Protein AF-A0A2D4FKT6-F1 (afdb_monomer_lite)

Structure (mmCIF, N/CA/C/O backbone):
data_AF-A0A2D4FKT6-F1
#
_entry.id   AF-A0A2D4FKT6-F1
#
loop_
_atom_site.group_PDB
_atom_site.id
_atom_site.type_symbol
_atom_site.label_atom_id
_atom_site.label_alt_id
_atom_site.label_comp_id
_atom_site.label_asym_id
_atom_site.label_entity_id
_atom_site.label_seq_id
_atom_site.pdbx_PDB_ins_code
_atom_site.Cartn_x
_atom_site.Cartn_y
_atom_site.Cartn_z
_atom_site.occupancy
_atom_site.B_iso_or_equiv
_atom_site.auth_seq_id
_atom_site.auth_comp_id
_atom_site.auth_asym_id
_atom_site.auth_atom_id
_atom_site.pdbx_PDB_model_num
ATOM 1 N N . MET A 1 1 ? 11.823 -15.965 1.198 1.00 44.19 1 MET A N 1
ATOM 2 C CA . MET A 1 1 ? 11.737 -15.752 -0.264 1.00 44.19 1 MET A CA 1
ATOM 3 C C . MET A 1 1 ? 10.548 -14.833 -0.494 1.00 44.19 1 MET A C 1
ATOM 5 O O . MET A 1 1 ? 9.414 -15.289 -0.436 1.00 44.19 1 MET A O 1
ATOM 9 N N . ASP A 1 2 ? 10.785 -13.532 -0.643 1.00 64.38 2 ASP A N 1
ATOM 10 C CA . ASP A 1 2 ? 9.710 -12.533 -0.645 1.00 64.38 2 ASP A CA 1
ATOM 11 C C . ASP A 1 2 ? 9.209 -12.265 -2.068 1.00 64.38 2 ASP A C 1
ATOM 13 O O . ASP A 1 2 ? 9.729 -11.418 -2.792 1.00 64.38 2 ASP A O 1
ATOM 17 N N . CYS A 1 3 ? 8.180 -13.001 -2.495 1.00 89.31 3 CYS A N 1
ATOM 18 C CA . CYS A 1 3 ? 7.523 -12.745 -3.776 1.00 89.31 3 CYS A CA 1
ATOM 19 C C . CYS A 1 3 ? 6.564 -11.548 -3.648 1.00 89.31 3 CYS A C 1
ATOM 21 O O . CYS A 1 3 ? 5.387 -11.706 -3.322 1.00 89.31 3 CYS A O 1
ATOM 23 N N . HIS A 1 4 ? 7.065 -10.333 -3.899 1.00 91.19 4 HIS A N 1
ATOM 24 C CA . HIS A 1 4 ? 6.273 -9.098 -3.803 1.00 91.19 4 HIS A CA 1
ATOM 25 C C . HIS A 1 4 ? 5.044 -9.088 -4.721 1.00 91.19 4 HIS A C 1
ATOM 27 O O . HIS A 1 4 ? 3.996 -8.597 -4.310 1.00 91.19 4 HIS A O 1
ATOM 33 N N . LEU A 1 5 ? 5.142 -9.674 -5.922 1.00 91.38 5 LEU A N 1
ATOM 34 C CA . LEU A 1 5 ? 4.003 -9.833 -6.835 1.00 91.38 5 LEU A CA 1
ATOM 35 C C . LEU A 1 5 ? 2.888 -10.665 -6.199 1.00 91.38 5 LEU A C 1
ATOM 37 O O . LEU A 1 5 ? 1.737 -10.229 -6.161 1.00 91.38 5 LEU A O 1
ATOM 41 N N . LEU A 1 6 ? 3.238 -11.829 -5.644 1.00 93.44 6 LEU A N 1
ATOM 42 C CA . LEU A 1 6 ? 2.284 -12.694 -4.957 1.00 93.44 6 LEU A CA 1
ATOM 43 C C . LEU A 1 6 ? 1.693 -11.992 -3.732 1.00 93.44 6 LEU A C 1
ATOM 45 O O . LEU A 1 6 ? 0.477 -12.007 -3.558 1.00 93.44 6 LEU A O 1
ATOM 49 N N . ARG A 1 7 ? 2.526 -11.322 -2.924 1.00 94.81 7 ARG A N 1
ATOM 50 C CA . ARG A 1 7 ? 2.059 -10.566 -1.754 1.00 94.81 7 ARG A CA 1
ATOM 51 C C . ARG A 1 7 ? 1.062 -9.482 -2.157 1.00 94.81 7 ARG A C 1
ATOM 53 O O . ARG A 1 7 ? -0.025 -9.432 -1.592 1.00 94.81 7 ARG A O 1
ATOM 60 N N . CYS A 1 8 ? 1.380 -8.661 -3.159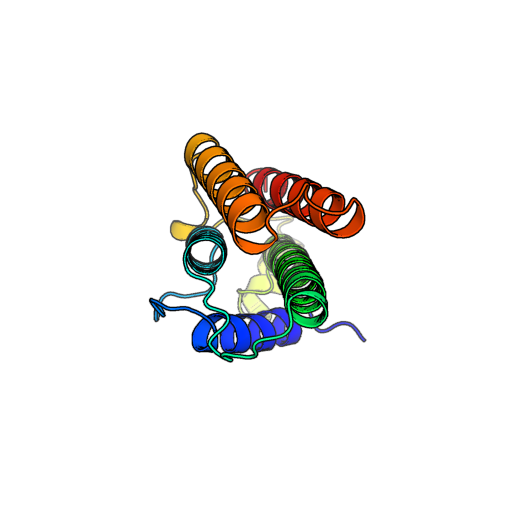 1.00 94.94 8 CYS A N 1
ATOM 61 C CA . CYS A 1 8 ? 0.443 -7.667 -3.680 1.00 94.94 8 CYS A CA 1
ATOM 62 C C . CYS A 1 8 ? -0.853 -8.310 -4.163 1.00 94.94 8 CYS A C 1
ATOM 64 O O . CYS A 1 8 ? -1.920 -7.782 -3.867 1.00 94.94 8 CYS A O 1
ATOM 66 N N . LYS A 1 9 ? -0.779 -9.450 -4.860 1.00 94.31 9 LYS A N 1
ATOM 67 C CA . LYS A 1 9 ? -1.976 -10.101 -5.390 1.00 94.31 9 LYS A CA 1
ATOM 68 C C . LYS A 1 9 ? -2.884 -10.649 -4.293 1.00 94.31 9 LYS A C 1
ATOM 70 O O . LYS A 1 9 ? -4.093 -10.444 -4.344 1.00 94.31 9 LYS A O 1
ATOM 75 N N . VAL A 1 10 ? -2.303 -11.306 -3.294 1.00 95.38 10 VAL A N 1
ATOM 76 C CA . VAL A 1 10 ? -3.038 -11.841 -2.142 1.00 95.38 10 VAL A CA 1
ATOM 77 C C . VAL A 1 10 ? -3.661 -10.707 -1.330 1.00 95.38 10 VAL A C 1
ATOM 79 O O . VAL A 1 10 ? -4.855 -10.745 -1.044 1.00 95.38 10 VAL A O 1
ATOM 82 N N . LEU A 1 11 ? -2.892 -9.664 -1.012 1.00 95.81 11 LEU A N 1
ATOM 83 C CA . LEU A 1 11 ? -3.400 -8.524 -0.249 1.00 95.81 11 LEU A CA 1
ATOM 84 C C . LEU A 1 11 ? -4.473 -7.749 -1.015 1.00 95.81 11 LEU A C 1
ATOM 86 O O . LEU A 1 11 ? -5.485 -7.384 -0.425 1.00 95.81 11 LEU A O 1
ATOM 90 N N . GLU A 1 12 ? -4.312 -7.555 -2.327 1.00 95.56 12 GLU A N 1
ATOM 91 C CA . GLU A 1 12 ? -5.353 -6.970 -3.178 1.00 95.56 12 GLU A CA 1
ATOM 92 C C . GLU A 1 12 ? -6.668 -7.754 -3.065 1.00 95.56 12 GLU A C 1
ATOM 94 O O . GLU A 1 12 ? -7.720 -7.146 -2.884 1.00 95.56 12 GLU A O 1
ATOM 99 N N . LEU A 1 13 ? -6.623 -9.090 -3.128 1.00 93.94 13 LEU A N 1
ATOM 100 C CA . LEU A 1 13 ? -7.811 -9.941 -3.002 1.00 93.94 13 LEU A CA 1
ATOM 101 C C . LEU A 1 13 ? -8.456 -9.856 -1.613 1.00 93.94 13 LEU A C 1
ATOM 103 O O . LEU A 1 13 ? -9.686 -9.813 -1.513 1.00 93.94 13 LEU A O 1
ATOM 107 N N . ILE A 1 14 ? -7.644 -9.807 -0.554 1.00 92.38 14 ILE A N 1
ATOM 108 C CA . ILE A 1 14 ? -8.122 -9.643 0.825 1.00 92.38 14 ILE A CA 1
ATOM 109 C C . ILE A 1 14 ? -8.824 -8.292 0.979 1.00 92.38 14 ILE A C 1
ATOM 111 O O . ILE A 1 14 ? -9.955 -8.239 1.465 1.00 92.38 14 ILE A O 1
ATOM 115 N N . PHE A 1 15 ? -8.200 -7.198 0.538 1.00 93.62 15 PHE A N 1
ATOM 116 C CA . PHE A 1 15 ? -8.807 -5.871 0.634 1.00 93.62 15 PHE A CA 1
ATOM 117 C C . PHE A 1 15 ? -10.036 -5.724 -0.253 1.00 93.62 15 PHE A C 1
ATOM 119 O O . PHE A 1 15 ? -10.989 -5.073 0.158 1.00 93.62 15 PHE A O 1
ATOM 126 N N . GLN A 1 16 ? -10.066 -6.382 -1.411 1.00 93.25 16 GLN A N 1
ATOM 127 C CA . GLN A 1 16 ? -11.249 -6.430 -2.264 1.00 93.25 16 GLN A CA 1
ATOM 128 C C . GLN A 1 16 ? -12.461 -7.018 -1.524 1.00 93.25 16 GLN A C 1
ATOM 130 O O . GLN A 1 16 ? -13.545 -6.446 -1.607 1.00 93.25 16 GLN A O 1
ATOM 135 N N . HIS A 1 17 ? -12.282 -8.120 -0.787 1.00 89.31 17 HIS A N 1
ATOM 136 C CA . HIS A 1 17 ? -13.359 -8.752 -0.011 1.00 89.31 17 HIS A CA 1
ATOM 137 C C . HIS A 1 17 ? -13.759 -7.944 1.224 1.00 89.31 17 HIS A C 1
ATOM 139 O O . HIS A 1 17 ? -14.928 -7.917 1.590 1.00 89.31 17 HIS A O 1
ATOM 145 N N . ASN A 1 18 ? -12.805 -7.257 1.852 1.00 87.19 18 ASN A N 1
ATOM 146 C CA . ASN A 1 18 ? -13.060 -6.414 3.021 1.00 87.19 18 ASN A CA 1
ATOM 147 C C . ASN A 1 18 ? -13.441 -4.971 2.642 1.00 87.19 18 ASN A C 1
ATOM 149 O O . ASN A 1 18 ? -13.446 -4.094 3.500 1.00 87.19 18 ASN A O 1
ATOM 153 N N . CYS A 1 19 ? -13.732 -4.678 1.373 1.00 89.75 19 CYS A N 1
ATOM 154 C CA . CYS A 1 19 ? -14.115 -3.343 0.924 1.00 89.75 19 CYS A CA 1
ATOM 155 C C . CYS A 1 19 ? -15.636 -3.248 0.782 1.00 89.75 19 CYS A C 1
ATOM 157 O O . CYS A 1 19 ? -16.253 -4.035 0.071 1.00 89.75 19 CYS A O 1
ATOM 159 N N . SER A 1 20 ? -16.244 -2.227 1.388 1.00 89.62 20 SER A N 1
ATOM 160 C CA . SER A 1 20 ? -17.680 -1.937 1.222 1.00 89.62 20 SER A CA 1
ATOM 161 C C . SER A 1 20 ? -18.070 -1.564 -0.215 1.00 89.62 20 SER A C 1
ATOM 163 O O . SER A 1 20 ? -19.233 -1.685 -0.591 1.00 89.62 20 SER A O 1
ATOM 165 N N . LYS A 1 21 ? -17.109 -1.096 -1.019 1.00 91.69 21 LYS A N 1
ATOM 166 C CA . LYS A 1 21 ? -17.290 -0.707 -2.424 1.00 91.69 21 LYS A CA 1
ATOM 167 C C . LYS A 1 21 ? -16.167 -1.313 -3.275 1.00 91.69 21 LYS A C 1
ATOM 169 O O . LYS A 1 21 ? -15.228 -0.599 -3.618 1.00 91.69 21 LYS A O 1
ATOM 174 N N . PRO A 1 22 ? -16.184 -2.619 -3.577 1.00 89.31 22 PRO A N 1
ATOM 175 C CA . PRO A 1 22 ? -15.106 -3.258 -4.330 1.00 89.31 22 PRO A CA 1
ATOM 176 C C . PRO A 1 22 ? -14.978 -2.672 -5.746 1.00 89.31 22 PRO A C 1
ATOM 178 O O . PRO A 1 22 ? -15.972 -2.299 -6.365 1.00 89.31 22 PRO A O 1
ATOM 181 N N . THR A 1 23 ? -13.753 -2.613 -6.278 1.00 91.56 23 THR A N 1
ATOM 182 C CA . THR A 1 23 ? -13.473 -2.109 -7.637 1.00 91.56 23 THR A CA 1
ATOM 183 C C . THR A 1 23 ? -12.706 -3.136 -8.463 1.00 91.56 23 THR A C 1
ATOM 185 O O . THR A 1 23 ? -11.807 -3.810 -7.959 1.00 91.56 23 THR A O 1
ATOM 188 N N . LYS A 1 24 ? -13.056 -3.283 -9.744 1.00 90.19 24 LYS A N 1
ATOM 189 C CA . LYS A 1 24 ? -12.382 -4.208 -10.672 1.00 90.19 24 LYS A CA 1
ATOM 190 C C . LYS A 1 24 ? -11.129 -3.607 -11.319 1.00 90.19 24 LYS A C 1
ATOM 192 O O . LYS A 1 24 ? -10.471 -4.295 -12.091 1.00 90.19 24 LYS A O 1
ATOM 197 N N . GLU A 1 25 ? -10.796 -2.353 -11.014 1.00 91.44 25 GLU A N 1
ATOM 198 C CA . GLU A 1 25 ? -9.608 -1.692 -11.563 1.00 91.44 25 GLU A CA 1
ATOM 199 C C . GLU A 1 25 ? -8.313 -2.435 -11.200 1.00 91.44 25 GLU A C 1
ATOM 201 O O . GLU A 1 25 ? -8.253 -3.070 -10.144 1.00 91.44 25 GLU A O 1
ATOM 206 N N . PRO A 1 26 ? -7.257 -2.355 -12.024 1.00 92.00 26 PRO A N 1
ATOM 207 C CA . PRO A 1 26 ? -5.942 -2.873 -11.661 1.00 92.00 26 PRO A CA 1
ATOM 208 C C . PRO A 1 26 ? -5.387 -2.220 -10.388 1.00 92.00 26 PRO A C 1
ATOM 210 O O . PRO A 1 26 ? -5.701 -1.068 -10.064 1.00 92.00 26 PRO A O 1
ATOM 213 N N . LEU A 1 27 ? -4.523 -2.946 -9.671 1.00 94.62 27 LEU A N 1
ATOM 214 C CA . LEU A 1 27 ? -3.834 -2.413 -8.499 1.00 94.62 27 LEU A CA 1
ATOM 215 C C . LEU A 1 27 ? -3.050 -1.146 -8.867 1.00 94.62 27 LEU A C 1
ATOM 217 O O . LEU A 1 27 ? -2.187 -1.163 -9.743 1.00 94.62 27 LEU A O 1
ATOM 221 N N . SER A 1 28 ? -3.367 -0.058 -8.174 1.00 95.44 28 SER A N 1
ATOM 222 C CA . SER A 1 28 ? -2.817 1.288 -8.346 1.00 95.44 28 SER A CA 1
ATOM 223 C C . SER A 1 28 ? -2.813 2.017 -7.009 1.00 95.44 28 SER A C 1
ATOM 225 O O . SER A 1 28 ? -3.514 1.593 -6.084 1.00 95.44 28 SER A O 1
ATOM 227 N N . LEU A 1 29 ? -2.098 3.139 -6.893 1.00 95.81 29 LEU A N 1
ATOM 228 C CA . LEU A 1 29 ? -2.202 3.975 -5.696 1.00 95.81 29 LEU A CA 1
ATOM 229 C C . LEU A 1 29 ? -3.647 4.445 -5.489 1.00 95.81 29 LEU A C 1
ATOM 231 O O . LEU A 1 29 ? -4.116 4.469 -4.351 1.00 95.81 29 LEU A O 1
ATOM 235 N N . THR A 1 30 ? -4.379 4.785 -6.561 1.00 96.12 30 THR A N 1
ATOM 236 C CA . THR A 1 30 ? -5.783 5.212 -6.438 1.00 96.12 30 THR A CA 1
ATOM 237 C C . THR A 1 30 ? -6.635 4.099 -5.845 1.00 96.12 30 THR A C 1
ATOM 239 O O . THR A 1 30 ? -7.410 4.353 -4.922 1.00 96.12 30 THR A O 1
ATOM 242 N N . LYS A 1 31 ? -6.442 2.855 -6.299 1.00 96.06 31 LYS A N 1
ATOM 243 C CA . LYS A 1 31 ? -7.144 1.688 -5.756 1.00 96.06 31 LYS A CA 1
ATOM 244 C C . LYS A 1 31 ? -6.750 1.381 -4.309 1.00 96.06 31 LYS A C 1
ATOM 246 O O . LYS A 1 31 ? -7.616 1.060 -3.501 1.00 96.06 31 LYS A O 1
ATOM 251 N N . ILE A 1 32 ? -5.474 1.522 -3.951 1.00 95.75 32 ILE A N 1
ATOM 252 C CA . ILE A 1 32 ? -5.009 1.351 -2.566 1.00 95.75 32 ILE A CA 1
ATOM 253 C C . ILE A 1 32 ? -5.662 2.396 -1.652 1.00 95.75 32 ILE A C 1
ATOM 255 O O . ILE A 1 32 ? -6.195 2.055 -0.597 1.00 95.75 32 ILE A O 1
ATOM 259 N N . LEU A 1 33 ? -5.694 3.662 -2.077 1.00 95.56 33 LEU A N 1
ATOM 260 C CA . LEU A 1 33 ? -6.361 4.732 -1.338 1.00 95.56 33 LEU A CA 1
ATOM 261 C C . LEU A 1 33 ? -7.878 4.499 -1.242 1.00 95.56 33 LEU A C 1
ATOM 263 O O . LEU A 1 33 ? -8.498 4.807 -0.226 1.00 95.56 33 LEU A O 1
ATOM 267 N N . HIS A 1 34 ? -8.480 3.930 -2.287 1.00 95.25 34 HIS A N 1
ATOM 268 C CA . HIS A 1 34 ? -9.883 3.524 -2.294 1.00 95.25 34 HIS A CA 1
ATOM 269 C C . HIS A 1 34 ? -10.168 2.436 -1.255 1.00 95.25 34 HIS A C 1
ATOM 271 O O . HIS A 1 34 ? -11.088 2.598 -0.456 1.00 95.25 34 HIS A O 1
ATOM 277 N N . PHE A 1 35 ? -9.354 1.376 -1.193 1.00 94.62 35 PHE A N 1
ATOM 278 C CA . PHE A 1 35 ? -9.461 0.361 -0.140 1.00 94.62 35 PHE A CA 1
ATOM 279 C C . PHE A 1 35 ? -9.345 0.971 1.246 1.00 94.62 35 PHE A C 1
ATOM 281 O O . PHE A 1 35 ? -10.165 0.687 2.111 1.00 94.62 35 PHE A O 1
ATOM 288 N N . LEU A 1 36 ? -8.374 1.858 1.431 1.00 92.62 36 LEU A N 1
ATOM 289 C CA . LEU A 1 36 ? -8.155 2.545 2.689 1.00 92.62 36 LEU A CA 1
ATOM 290 C C . LEU A 1 36 ? -9.407 3.333 3.145 1.00 92.62 36 LEU A C 1
ATOM 292 O O . LEU A 1 36 ? -9.801 3.244 4.305 1.00 92.62 36 LEU A O 1
ATOM 296 N N . ASN A 1 37 ? -10.093 4.024 2.230 1.00 92.81 37 ASN A N 1
ATOM 297 C CA . ASN A 1 37 ? -11.308 4.795 2.534 1.00 92.81 37 ASN A CA 1
ATOM 298 C C . ASN A 1 37 ? -12.575 3.946 2.732 1.00 92.81 37 ASN A C 1
ATOM 300 O O . ASN A 1 37 ? -13.545 4.420 3.324 1.00 92.81 37 ASN A O 1
ATOM 304 N N . HIS A 1 38 ? -12.602 2.729 2.192 1.00 91.81 38 HIS A N 1
ATOM 305 C CA . HIS A 1 38 ? -13.808 1.900 2.124 1.00 91.81 38 HIS A CA 1
ATOM 306 C C . HIS A 1 38 ? -13.676 0.557 2.835 1.00 91.81 38 HIS A C 1
ATOM 308 O O . HIS A 1 38 ? -14.584 -0.277 2.723 1.00 91.81 38 HIS A O 1
ATOM 314 N N . VAL A 1 39 ? -12.588 0.356 3.581 1.00 88.50 39 VAL A N 1
ATOM 315 C CA . VAL A 1 39 ? -12.376 -0.850 4.370 1.00 88.50 39 VAL A CA 1
ATOM 316 C C . VAL A 1 39 ? -13.509 -1.004 5.383 1.00 88.50 39 VAL A C 1
ATOM 318 O O . VAL A 1 39 ? -13.855 -0.092 6.136 1.00 88.50 39 VAL A O 1
ATOM 321 N N . SER A 1 40 ? -14.135 -2.168 5.345 1.00 81.00 40 SER A N 1
ATOM 322 C CA . SER A 1 40 ? -15.262 -2.550 6.170 1.00 81.00 40 SER A CA 1
ATOM 323 C C . SER A 1 40 ? -14.886 -3.809 6.925 1.00 81.00 40 SER A C 1
ATOM 325 O O . SER A 1 40 ? -14.610 -4.860 6.349 1.00 81.00 40 SER A O 1
ATOM 327 N N . LEU A 1 41 ? -14.881 -3.697 8.246 1.00 72.06 41 LEU A N 1
ATOM 328 C CA . LEU A 1 41 ? -14.726 -4.828 9.144 1.00 72.06 41 LEU A CA 1
ATOM 329 C C . LEU A 1 41 ? -16.063 -5.564 9.231 1.00 72.06 41 LEU A C 1
ATOM 331 O O . LEU A 1 41 ? -16.797 -5.405 10.198 1.00 72.06 41 LEU A O 1
ATOM 335 N N . GLN A 1 42 ? -16.394 -6.352 8.206 1.00 59.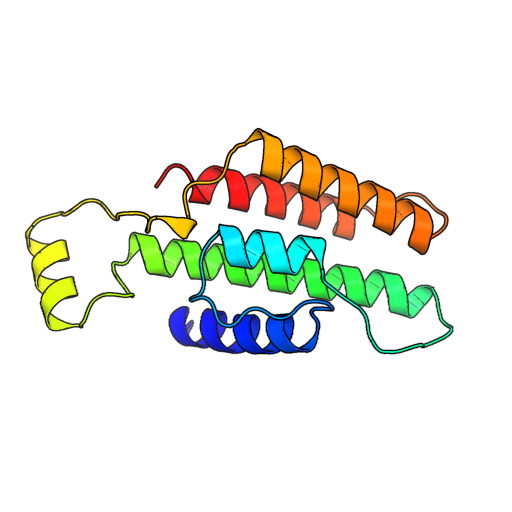56 42 GLN A N 1
ATOM 336 C CA . GLN A 1 42 ? -17.692 -7.032 8.081 1.00 59.56 42 GLN A CA 1
ATOM 337 C C . GLN A 1 42 ? -17.990 -8.093 9.162 1.00 59.56 42 GLN A C 1
ATOM 339 O O . GLN A 1 42 ? -19.059 -8.689 9.118 1.00 59.56 42 GLN A O 1
ATOM 344 N N . LEU A 1 43 ? -17.118 -8.326 10.156 1.00 48.84 43 LEU A N 1
ATOM 345 C CA . LEU A 1 43 ? -17.500 -9.176 11.292 1.00 48.84 43 LEU A CA 1
ATOM 346 C C . LEU A 1 43 ? -17.954 -8.296 12.450 1.00 48.84 43 LEU A C 1
ATOM 348 O O . LEU A 1 43 ? -17.145 -7.717 13.174 1.00 48.84 43 LEU A O 1
ATOM 352 N N . THR A 1 44 ? -19.270 -8.235 12.603 1.00 44.56 44 THR A N 1
ATOM 353 C CA . THR A 1 44 ? -19.978 -7.872 13.825 1.00 44.56 44 THR A CA 1
ATOM 354 C C . THR A 1 44 ? -19.506 -8.770 14.968 1.00 44.56 44 THR A C 1
ATOM 356 O O . THR A 1 44 ? -20.013 -9.869 15.157 1.00 44.56 44 THR A O 1
ATOM 359 N N . TYR A 1 45 ? -18.529 -8.309 15.745 1.00 51.34 45 TYR A N 1
ATOM 360 C CA . TYR A 1 45 ? -18.232 -8.867 17.062 1.00 51.34 45 TYR A CA 1
ATOM 361 C C . TYR A 1 45 ? -18.222 -7.737 18.084 1.00 51.34 45 TYR A C 1
ATOM 363 O O . TYR A 1 45 ? -17.601 -6.697 17.880 1.00 51.34 45 TYR A O 1
ATOM 371 N N . GLN A 1 46 ? -18.954 -7.950 19.174 1.00 52.38 46 GLN A N 1
ATOM 372 C CA . GLN A 1 46 ? -19.282 -6.966 20.211 1.00 52.38 46 GLN A CA 1
ATOM 373 C C . GLN A 1 46 ? -18.102 -6.610 21.138 1.00 52.38 46 GLN A C 1
ATOM 375 O O . GLN A 1 46 ? -18.301 -5.956 22.158 1.00 52.38 46 GLN A O 1
ATOM 380 N N . ASP A 1 47 ? -16.877 -7.008 20.790 1.00 63.81 47 ASP A N 1
ATOM 381 C CA . ASP A 1 47 ? -15.706 -6.886 21.653 1.00 63.81 47 ASP A CA 1
ATOM 382 C C . ASP A 1 47 ? -14.741 -5.805 21.139 1.00 63.81 47 ASP A C 1
ATOM 384 O O . ASP A 1 47 ? -14.094 -5.954 20.096 1.00 63.81 47 ASP A O 1
ATOM 388 N N . ARG A 1 48 ? -14.662 -4.682 21.865 1.00 62.47 48 ARG A N 1
ATOM 389 C CA . ARG A 1 48 ? -13.811 -3.537 21.492 1.00 62.47 48 ARG A CA 1
ATOM 390 C C . ARG A 1 48 ? -12.325 -3.882 21.538 1.00 62.47 48 ARG A C 1
ATOM 392 O O . ARG A 1 48 ? -11.554 -3.298 20.777 1.00 62.47 48 ARG A O 1
ATOM 399 N N . GLU A 1 49 ? -11.927 -4.827 22.389 1.00 64.44 49 GLU A N 1
ATOM 400 C CA . GLU A 1 49 ? -10.529 -5.237 22.523 1.00 64.44 49 GLU A CA 1
ATOM 401 C C . GLU A 1 49 ? -10.041 -5.958 21.257 1.00 64.44 49 GLU A C 1
ATOM 403 O O . GLU A 1 49 ? -8.937 -5.721 20.775 1.00 64.44 49 GLU A O 1
ATOM 408 N N . LYS A 1 50 ? -10.920 -6.726 20.608 1.00 73.62 50 LYS A N 1
ATOM 409 C CA . LYS A 1 50 ? -10.629 -7.360 19.312 1.00 73.62 50 LYS A CA 1
ATOM 410 C C . LYS A 1 50 ? -10.667 -6.371 18.148 1.00 73.62 50 LYS A C 1
ATOM 412 O O . LYS A 1 50 ? -10.026 -6.583 17.118 1.00 73.62 50 LYS A O 1
ATOM 417 N N . LEU A 1 51 ? -11.414 -5.275 18.288 1.00 79.00 51 LEU A N 1
ATOM 418 C CA . LEU A 1 51 ? -11.609 -4.307 17.211 1.00 79.00 51 LEU A CA 1
ATOM 419 C C . LEU A 1 51 ? -10.348 -3.488 16.914 1.00 79.00 51 LEU A C 1
ATOM 421 O O . LEU A 1 51 ? -10.021 -3.289 15.743 1.00 79.00 51 LEU A O 1
ATOM 425 N N . TRP A 1 52 ? -9.628 -3.028 17.943 1.00 80.50 52 TRP A N 1
ATOM 426 C CA . TRP A 1 52 ? -8.385 -2.276 17.732 1.00 80.50 52 TRP A CA 1
ATOM 427 C C . TRP A 1 52 ? -7.286 -3.161 17.139 1.00 80.50 52 TRP A C 1
ATOM 429 O O . TRP A 1 52 ? -6.613 -2.728 16.208 1.00 80.50 52 TRP A O 1
ATOM 439 N N . GLN A 1 53 ? -7.159 -4.409 17.606 1.00 84.00 53 GLN A N 1
ATOM 440 C CA . GLN A 1 53 ? -6.191 -5.381 17.082 1.00 84.00 53 GLN A CA 1
ATOM 441 C C . GLN A 1 53 ? -6.428 -5.643 15.597 1.00 84.00 53 GLN A C 1
ATOM 443 O O . GLN A 1 53 ? -5.502 -5.667 14.794 1.00 84.00 53 GLN A O 1
ATOM 448 N N . ARG A 1 54 ? -7.692 -5.740 15.187 1.00 85.38 54 ARG A N 1
ATOM 449 C CA . ARG A 1 54 ? -8.011 -5.954 13.779 1.00 85.38 54 ARG A CA 1
ATOM 450 C C . ARG A 1 54 ? -7.688 -4.751 12.895 1.00 85.38 54 ARG A C 1
ATOM 452 O O . ARG A 1 54 ? -7.262 -4.914 11.753 1.00 85.38 54 ARG A O 1
ATOM 459 N N . TRP A 1 55 ? -7.877 -3.535 13.402 1.00 88.19 55 TRP A N 1
ATOM 460 C CA . TRP A 1 55 ? -7.407 -2.333 12.709 1.00 88.19 55 TRP A CA 1
ATOM 461 C C . TRP A 1 55 ? -5.883 -2.274 12.635 1.00 88.19 55 TRP A C 1
ATOM 463 O O . TRP A 1 55 ? -5.338 -1.900 11.597 1.00 88.19 55 TRP A O 1
ATOM 473 N N . ASP A 1 56 ? -5.205 -2.682 13.703 1.00 89.81 56 ASP A N 1
ATOM 474 C CA . ASP A 1 56 ? -3.753 -2.797 13.761 1.00 89.81 56 ASP A CA 1
ATOM 475 C C . ASP A 1 56 ? -3.205 -3.778 12.700 1.00 89.81 56 ASP A C 1
ATOM 477 O O . ASP A 1 56 ? -2.237 -3.462 11.995 1.00 89.81 56 ASP A O 1
ATOM 481 N N . GLU A 1 57 ? -3.876 -4.918 12.510 1.00 91.06 57 GLU A N 1
ATOM 482 C CA . GLU A 1 57 ? -3.598 -5.885 11.443 1.00 91.06 57 GLU A CA 1
ATOM 483 C C . GLU A 1 57 ? -3.877 -5.308 10.052 1.00 91.06 57 GLU A C 1
ATOM 485 O O . GLU A 1 57 ? -3.024 -5.385 9.170 1.00 91.06 57 GLU A O 1
ATOM 490 N N . ILE A 1 58 ? -5.040 -4.687 9.837 1.00 91.56 58 ILE A N 1
ATOM 491 C CA . ILE A 1 58 ? -5.408 -4.095 8.541 1.00 91.56 58 ILE A CA 1
ATOM 492 C C . ILE A 1 58 ? -4.407 -3.036 8.100 1.00 91.56 58 ILE A C 1
ATOM 494 O O . ILE A 1 58 ? -3.983 -3.030 6.944 1.00 91.56 58 ILE A O 1
ATOM 498 N N . LEU A 1 59 ? -4.006 -2.153 9.012 1.00 93.75 59 LEU A N 1
ATOM 499 C CA . LEU A 1 59 ? -3.023 -1.116 8.722 1.00 93.75 59 LEU A CA 1
ATOM 500 C C . LEU A 1 59 ? -1.648 -1.722 8.441 1.00 93.75 59 LEU A C 1
ATOM 502 O O . LEU A 1 59 ? -0.962 -1.278 7.520 1.00 93.75 59 LEU A O 1
ATOM 506 N N . HIS A 1 60 ? -1.262 -2.773 9.169 1.00 95.31 60 HIS A N 1
ATOM 507 C CA . HIS A 1 60 ? -0.039 -3.516 8.876 1.00 95.31 60 HIS A CA 1
ATOM 508 C C . HIS A 1 60 ? -0.062 -4.123 7.465 1.00 95.31 60 HIS A C 1
ATOM 510 O O . HIS A 1 60 ? 0.869 -3.912 6.688 1.00 95.31 60 HIS A O 1
ATOM 516 N N . GLN A 1 61 ? -1.150 -4.801 7.090 1.00 95.75 61 GLN A N 1
ATOM 517 C CA . GLN A 1 61 ? -1.307 -5.369 5.751 1.00 95.75 61 GLN A CA 1
ATOM 518 C C . GLN A 1 61 ? -1.338 -4.287 4.661 1.00 95.75 61 GLN A C 1
ATOM 520 O O . GLN A 1 61 ? -0.777 -4.478 3.583 1.00 95.75 61 GLN A O 1
ATOM 525 N N . MET A 1 62 ? -1.925 -3.119 4.936 1.00 95.88 62 MET A N 1
ATOM 526 C CA . MET A 1 62 ? -1.936 -1.997 3.993 1.00 95.88 62 MET A CA 1
ATOM 527 C C . MET A 1 62 ? -0.523 -1.438 3.767 1.00 95.88 62 MET A C 1
ATOM 529 O O . MET A 1 62 ? -0.133 -1.167 2.630 1.00 95.88 62 MET A O 1
ATOM 533 N N . ASN A 1 63 ? 0.279 -1.338 4.831 1.00 97.06 63 ASN A N 1
ATOM 534 C CA . ASN A 1 63 ? 1.689 -0.958 4.736 1.00 97.06 63 ASN A CA 1
ATOM 535 C C . ASN A 1 63 ? 2.491 -1.975 3.909 1.00 97.06 63 ASN A C 1
ATOM 537 O O . ASN A 1 63 ? 3.242 -1.584 3.014 1.00 97.06 63 ASN A O 1
ATOM 541 N N . LEU A 1 64 ? 2.290 -3.279 4.133 1.00 96.88 64 LEU A N 1
ATOM 542 C CA . LEU A 1 64 ? 2.932 -4.333 3.337 1.00 96.88 64 LEU A CA 1
ATOM 543 C C . LEU A 1 64 ? 2.523 -4.301 1.858 1.00 96.88 64 LEU A C 1
ATOM 545 O O . LEU A 1 64 ? 3.366 -4.549 0.984 1.00 96.88 64 LEU A O 1
ATOM 549 N N . LEU A 1 65 ? 1.253 -3.990 1.577 1.00 96.94 65 LEU A N 1
ATOM 550 C CA . LEU A 1 65 ? 0.746 -3.812 0.220 1.00 96.94 65 LEU A CA 1
ATOM 551 C C . LEU A 1 65 ? 1.473 -2.659 -0.476 1.00 96.94 65 LEU A C 1
ATOM 553 O O . LEU A 1 65 ? 1.983 -2.862 -1.573 1.00 96.94 65 LEU A O 1
ATOM 557 N N . LEU A 1 66 ? 1.580 -1.490 0.163 1.00 96.50 66 LEU A N 1
ATOM 558 C CA . LEU A 1 66 ? 2.276 -0.327 -0.401 1.00 96.50 66 LEU A CA 1
ATOM 559 C C . LEU A 1 66 ? 3.775 -0.554 -0.584 1.00 96.50 66 LEU A C 1
ATOM 561 O O . LEU A 1 66 ? 4.313 -0.220 -1.639 1.00 96.50 66 LEU A O 1
ATOM 565 N N . LEU A 1 67 ? 4.444 -1.160 0.399 1.00 96.00 67 LEU A N 1
ATOM 566 C CA . LEU A 1 67 ? 5.859 -1.522 0.289 1.00 96.00 67 LEU A CA 1
ATOM 567 C C . LEU A 1 67 ? 6.097 -2.443 -0.910 1.00 96.00 67 LEU A C 1
ATOM 569 O O . LEU A 1 67 ? 6.976 -2.194 -1.730 1.00 96.00 67 LEU A O 1
ATOM 573 N N . SER A 1 68 ? 5.274 -3.483 -1.051 1.00 95.81 68 SER A N 1
ATOM 574 C CA . SER A 1 68 ? 5.410 -4.439 -2.154 1.00 95.81 68 SER A CA 1
ATOM 575 C C . SER A 1 68 ? 5.026 -3.822 -3.496 1.00 95.81 68 SER A C 1
ATOM 577 O O . SER A 1 68 ? 5.681 -4.090 -4.500 1.00 95.81 68 SER A O 1
ATOM 579 N N . TYR A 1 69 ? 4.025 -2.944 -3.505 1.00 95.44 69 TYR A N 1
ATOM 580 C CA . TYR A 1 69 ? 3.612 -2.191 -4.680 1.00 95.44 69 TYR A CA 1
ATOM 581 C C . TYR A 1 69 ? 4.746 -1.306 -5.197 1.00 95.44 69 TYR A C 1
ATOM 583 O O . TYR A 1 69 ? 5.062 -1.337 -6.386 1.00 95.44 69 TYR A O 1
ATOM 591 N N . ARG A 1 70 ? 5.414 -0.577 -4.297 1.00 94.31 70 ARG A N 1
ATOM 592 C CA . ARG A 1 70 ? 6.586 0.238 -4.622 1.00 94.31 70 ARG A CA 1
ATOM 593 C C . ARG A 1 70 ? 7.721 -0.614 -5.185 1.00 94.31 70 ARG A C 1
ATOM 595 O O . ARG A 1 70 ? 8.275 -0.253 -6.219 1.00 94.31 70 ARG A O 1
ATOM 602 N N . THR A 1 71 ? 8.027 -1.760 -4.573 1.00 94.19 71 THR A N 1
ATOM 603 C CA . THR A 1 71 ? 9.036 -2.691 -5.107 1.00 94.19 71 THR A CA 1
ATOM 604 C C . THR A 1 71 ? 8.681 -3.177 -6.514 1.00 94.19 71 THR A C 1
ATOM 606 O O . THR A 1 71 ? 9.559 -3.283 -7.368 1.00 94.19 71 THR A O 1
ATOM 609 N N . ILE A 1 72 ? 7.397 -3.432 -6.785 1.00 93.44 72 ILE A N 1
ATOM 610 C CA . ILE A 1 72 ? 6.918 -3.822 -8.117 1.00 93.44 72 ILE A CA 1
ATOM 611 C C . ILE A 1 72 ? 7.162 -2.727 -9.151 1.00 93.44 72 ILE A C 1
ATOM 613 O O . ILE A 1 72 ? 7.664 -3.031 -10.232 1.00 93.44 72 ILE A O 1
ATOM 617 N N . VAL A 1 73 ? 6.827 -1.476 -8.824 1.00 93.81 73 VAL A N 1
ATOM 618 C CA . VAL A 1 73 ? 7.049 -0.336 -9.725 1.00 93.81 73 VAL A CA 1
ATOM 619 C C . VAL A 1 73 ? 8.542 -0.153 -9.980 1.00 93.81 73 VAL A C 1
ATOM 621 O O . VAL A 1 73 ? 8.969 -0.179 -11.129 1.00 93.81 73 VAL A O 1
ATOM 624 N N . LEU A 1 74 ? 9.343 -0.032 -8.918 1.00 93.31 74 LEU A N 1
ATOM 625 C CA . LEU A 1 74 ? 10.785 0.212 -9.024 1.00 93.31 74 LEU A CA 1
ATOM 626 C C . LEU A 1 74 ? 11.518 -0.896 -9.789 1.00 93.31 74 LEU A C 1
ATOM 628 O O . LEU A 1 74 ? 12.500 -0.633 -10.477 1.00 93.31 74 LEU A O 1
ATOM 632 N N . GLY A 1 75 ? 11.048 -2.136 -9.662 1.00 92.56 75 GLY A N 1
ATOM 633 C CA . GLY A 1 75 ? 11.653 -3.296 -10.300 1.00 92.56 75 GLY A CA 1
ATOM 634 C C . GLY A 1 75 ? 11.175 -3.583 -11.722 1.00 92.56 75 GLY A C 1
ATOM 635 O O . GLY A 1 75 ? 11.582 -4.622 -12.247 1.00 92.56 75 GLY A O 1
ATOM 636 N N . HIS A 1 76 ? 10.311 -2.749 -12.322 1.00 92.81 76 HIS A N 1
ATOM 637 C CA . HIS A 1 76 ? 9.654 -3.020 -13.617 1.00 92.81 76 HIS A CA 1
ATOM 638 C C . HIS A 1 76 ? 8.935 -4.384 -13.632 1.00 92.81 76 HIS A C 1
ATOM 640 O O . HIS A 1 76 ? 8.940 -5.115 -14.617 1.00 92.81 76 HIS A O 1
ATOM 646 N N . LEU A 1 77 ? 8.360 -4.788 -12.491 1.00 91.69 77 LEU A N 1
ATOM 647 C CA . LEU A 1 77 ? 7.790 -6.132 -12.297 1.00 91.69 77 LEU A CA 1
ATOM 648 C C . LEU A 1 77 ? 6.394 -6.305 -12.916 1.00 91.69 77 LEU A C 1
ATOM 650 O O . LEU A 1 77 ? 5.814 -7.383 -12.813 1.00 91.69 77 LEU A O 1
ATOM 654 N N . ARG A 1 78 ? 5.841 -5.251 -13.521 1.00 88.69 78 ARG A N 1
ATOM 655 C CA . ARG A 1 78 ? 4.586 -5.312 -14.288 1.00 88.69 78 ARG A CA 1
ATOM 656 C C . ARG A 1 78 ? 4.810 -5.664 -15.744 1.00 88.69 78 ARG A C 1
ATOM 658 O O . ARG A 1 78 ? 3.895 -6.162 -16.393 1.00 88.69 78 ARG A O 1
ATOM 665 N N . ASP A 1 79 ? 6.002 -5.375 -16.242 1.00 91.12 79 ASP A N 1
ATOM 666 C CA . ASP A 1 79 ? 6.376 -5.666 -17.609 1.00 91.12 79 ASP A CA 1
ATOM 667 C C . ASP A 1 79 ? 6.650 -7.161 -17.768 1.00 91.12 79 ASP A C 1
ATOM 669 O O . ASP A 1 79 ? 7.003 -7.869 -16.818 1.00 91.12 79 ASP A O 1
ATOM 673 N N . SER A 1 80 ? 6.497 -7.654 -18.997 1.00 92.62 80 SER A N 1
ATOM 674 C CA . SER A 1 80 ? 6.929 -9.012 -19.316 1.00 92.62 80 SER A CA 1
ATOM 675 C C . SER A 1 80 ? 8.417 -9.176 -18.992 1.00 92.62 80 SER A C 1
ATOM 677 O O . SER A 1 80 ? 9.182 -8.213 -19.039 1.00 92.62 80 SER A O 1
ATOM 679 N N . VAL A 1 81 ? 8.861 -10.404 -18.710 1.00 93.56 81 VAL A N 1
ATOM 680 C CA . VAL A 1 81 ? 10.280 -10.678 -18.409 1.00 93.56 81 VAL A CA 1
ATOM 681 C C . VAL A 1 81 ? 11.203 -10.127 -19.502 1.00 93.56 81 VAL A C 1
ATOM 683 O O . VAL A 1 81 ? 12.240 -9.542 -19.196 1.00 93.56 81 VAL A O 1
ATOM 686 N N . TYR A 1 82 ? 10.796 -10.253 -20.767 1.00 95.75 82 TYR A N 1
ATOM 687 C CA . TYR A 1 82 ? 11.542 -9.739 -21.912 1.00 95.75 82 TYR A CA 1
ATOM 688 C C . TYR A 1 82 ? 11.662 -8.207 -21.904 1.00 95.75 82 TYR A C 1
ATOM 690 O O . TYR A 1 82 ? 12.766 -7.669 -22.014 1.00 95.75 82 TYR A O 1
ATOM 698 N N . GLU A 1 83 ? 10.547 -7.498 -21.718 1.00 95.88 83 GLU A N 1
ATOM 699 C CA . GLU A 1 83 ? 10.551 -6.031 -21.667 1.00 95.88 83 GLU A CA 1
ATOM 700 C C . GLU A 1 83 ? 11.277 -5.507 -20.427 1.00 95.88 83 GLU A C 1
ATOM 702 O O . GLU A 1 83 ? 12.070 -4.572 -20.518 1.00 95.88 83 GLU A O 1
ATOM 707 N N . ARG A 1 84 ? 11.120 -6.172 -19.282 1.00 94.81 84 ARG A N 1
ATOM 708 C CA . ARG A 1 84 ? 11.856 -5.857 -18.057 1.00 94.81 84 ARG A CA 1
ATOM 709 C C . ARG A 1 84 ? 13.370 -5.918 -18.267 1.00 94.81 84 ARG A C 1
ATOM 711 O O . ARG A 1 84 ? 14.074 -4.998 -17.858 1.00 94.81 84 ARG A O 1
ATOM 718 N N . ILE A 1 85 ? 13.880 -6.964 -18.925 1.00 95.50 85 ILE A N 1
ATOM 719 C CA . ILE A 1 85 ? 15.311 -7.076 -19.258 1.00 95.50 85 ILE A CA 1
ATOM 720 C C . ILE A 1 85 ? 15.749 -5.892 -20.130 1.00 95.50 85 ILE A C 1
ATOM 722 O O . ILE A 1 85 ? 16.769 -5.263 -19.846 1.00 95.50 85 ILE A O 1
ATOM 726 N N . ARG A 1 86 ? 14.960 -5.535 -21.151 1.00 96.88 86 ARG A N 1
ATOM 727 C CA . ARG A 1 86 ? 15.245 -4.377 -22.013 1.00 96.88 86 ARG A CA 1
ATOM 728 C C . ARG A 1 86 ? 15.291 -3.062 -21.234 1.00 96.88 86 ARG A C 1
ATOM 730 O O . ARG A 1 86 ? 16.188 -2.254 -21.473 1.00 96.88 86 ARG A O 1
ATOM 737 N N . LEU A 1 87 ? 14.351 -2.837 -20.317 1.00 95.88 87 LEU A N 1
ATOM 738 C CA . LEU A 1 87 ? 14.291 -1.634 -19.481 1.00 95.88 87 LEU A CA 1
ATOM 739 C C . LEU A 1 87 ? 15.497 -1.534 -18.541 1.00 95.88 87 LEU A C 1
ATOM 741 O O . LEU A 1 87 ? 16.076 -0.456 -18.415 1.00 95.88 87 LEU A O 1
ATOM 745 N N . ILE A 1 88 ? 15.914 -2.655 -17.945 1.00 93.50 88 ILE A N 1
ATOM 746 C CA . ILE A 1 88 ? 17.102 -2.726 -17.084 1.00 93.50 88 ILE A CA 1
ATOM 747 C C . ILE A 1 88 ? 18.370 -2.392 -17.877 1.00 93.50 88 ILE A C 1
ATOM 749 O O . ILE A 1 88 ? 19.139 -1.539 -17.444 1.00 93.50 88 ILE A O 1
ATOM 753 N N . ILE A 1 89 ? 18.564 -2.995 -19.057 1.00 96.06 89 ILE A N 1
ATOM 754 C CA . ILE A 1 89 ? 19.725 -2.713 -19.924 1.00 96.06 89 ILE A CA 1
ATOM 755 C C . ILE A 1 89 ? 19.781 -1.227 -20.302 1.00 96.06 89 ILE A C 1
ATOM 757 O O . ILE A 1 89 ? 20.854 -0.633 -20.342 1.00 96.06 89 ILE A O 1
ATOM 761 N N . LYS A 1 90 ? 18.621 -0.609 -20.549 1.00 96.50 90 LYS A N 1
ATOM 762 C CA . LYS A 1 90 ? 18.511 0.817 -20.887 1.00 96.50 90 LYS A CA 1
ATOM 763 C C . LYS A 1 90 ? 18.610 1.755 -19.680 1.00 96.50 90 LYS A C 1
ATOM 765 O O . LYS A 1 90 ? 18.464 2.960 -19.869 1.00 96.50 90 LYS A O 1
ATOM 770 N N . ALA A 1 91 ? 18.787 1.231 -18.463 1.00 93.75 91 ALA A N 1
ATOM 771 C CA . ALA A 1 91 ? 18.697 1.993 -17.216 1.00 93.75 91 ALA A CA 1
ATOM 772 C C . ALA A 1 91 ? 17.433 2.879 -17.160 1.00 93.75 91 ALA A C 1
ATOM 774 O O . ALA A 1 91 ? 17.458 4.022 -16.698 1.00 93.75 91 ALA A O 1
ATOM 775 N N . ALA A 1 92 ? 16.318 2.365 -17.687 1.00 94.38 92 ALA A N 1
ATOM 776 C CA . ALA A 1 92 ? 15.081 3.118 -17.787 1.00 94.38 92 ALA A CA 1
ATOM 777 C C . ALA A 1 92 ? 14.537 3.423 -16.388 1.00 94.38 92 ALA A C 1
ATOM 779 O O . ALA A 1 92 ? 14.417 2.530 -15.542 1.00 94.38 92 ALA A O 1
ATOM 780 N N . LYS A 1 93 ? 14.161 4.687 -16.163 1.00 92.00 93 LYS A N 1
ATOM 781 C CA . LYS A 1 93 ? 13.477 5.081 -14.931 1.00 92.00 93 LYS A CA 1
ATOM 782 C C . LYS A 1 93 ? 12.141 4.334 -14.823 1.00 92.00 93 LYS A C 1
ATOM 784 O O . LYS A 1 93 ? 11.419 4.276 -15.825 1.00 92.00 93 LYS A O 1
ATOM 789 N N . PRO A 1 94 ? 11.808 3.778 -13.646 1.00 91.69 94 PRO A N 1
ATOM 790 C CA . PRO A 1 94 ? 10.467 3.296 -13.348 1.00 91.69 94 PRO A CA 1
ATOM 791 C C . PRO A 1 94 ? 9.424 4.361 -13.668 1.00 91.69 94 PRO A C 1
ATOM 793 O O . PRO A 1 94 ? 9.690 5.555 -13.547 1.00 91.69 94 PRO A O 1
ATOM 796 N N . LYS A 1 95 ? 8.246 3.932 -14.114 1.00 88.50 95 LYS A N 1
ATOM 797 C CA . LYS A 1 95 ? 7.151 4.847 -14.430 1.00 88.50 95 LYS A CA 1
ATOM 798 C C . LYS A 1 95 ? 5.894 4.434 -13.694 1.00 88.50 95 LYS A C 1
ATOM 800 O O . LYS A 1 95 ? 5.520 3.262 -13.671 1.00 88.50 95 LYS A O 1
ATOM 805 N N . LEU A 1 96 ? 5.239 5.433 -13.129 1.00 90.94 96 LEU A N 1
ATOM 806 C CA . LEU A 1 96 ? 3.897 5.315 -12.593 1.00 90.94 96 LEU A CA 1
ATOM 807 C C . LEU A 1 96 ? 2.880 5.161 -13.735 1.00 90.94 96 LEU A C 1
ATOM 809 O O . LEU A 1 96 ? 3.053 5.702 -14.827 1.00 90.94 96 LEU A O 1
ATOM 813 N N . GLN A 1 97 ? 1.809 4.411 -13.479 1.00 90.94 97 GLN A N 1
ATOM 814 C CA . GLN A 1 97 ? 0.646 4.354 -14.377 1.00 90.94 97 GLN A CA 1
ATOM 815 C C . GLN A 1 97 ? -0.292 5.537 -14.100 1.00 90.94 97 GLN A C 1
ATOM 817 O O . GLN A 1 97 ? -0.219 6.159 -13.043 1.00 90.94 97 GLN A O 1
ATOM 822 N N . SER A 1 98 ? -1.222 5.828 -15.011 1.00 90.81 98 SER A N 1
ATOM 823 C CA . SER A 1 98 ? -2.163 6.957 -14.883 1.00 90.81 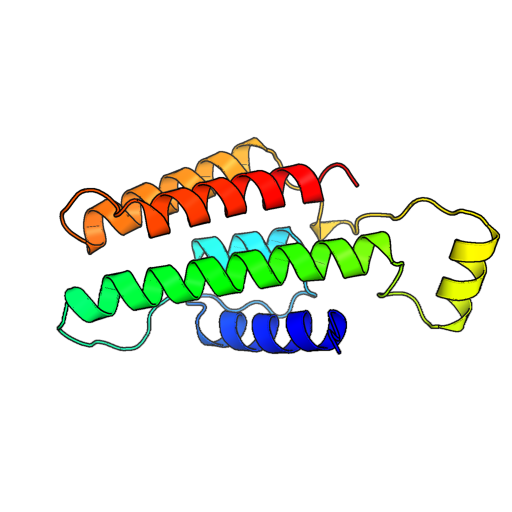98 SER A CA 1
ATOM 824 C C . SER A 1 98 ? -2.884 7.005 -13.529 1.00 90.81 98 SER A C 1
ATOM 826 O O . SER A 1 98 ? -2.972 8.059 -12.906 1.00 90.81 98 SER A O 1
ATOM 828 N N . ASN A 1 99 ? -3.329 5.852 -13.028 1.00 93.38 99 ASN A N 1
ATOM 829 C CA . ASN A 1 99 ? -4.070 5.744 -11.768 1.00 93.38 99 ASN A CA 1
ATOM 830 C C . ASN A 1 99 ? -3.185 5.851 -10.511 1.00 93.38 99 ASN A C 1
ATOM 832 O O . ASN A 1 99 ? -3.690 5.736 -9.392 1.00 93.38 99 ASN A O 1
ATOM 836 N N . ASP A 1 100 ? -1.879 6.062 -10.662 1.00 94.50 100 ASP A N 1
ATOM 837 C CA . ASP A 1 100 ? -0.972 6.315 -9.541 1.00 94.50 100 ASP A CA 1
ATOM 838 C C . ASP A 1 100 ? -0.804 7.802 -9.232 1.00 94.50 100 ASP A C 1
ATOM 840 O O . ASP A 1 100 ? -0.388 8.158 -8.131 1.00 94.50 100 ASP A O 1
ATOM 844 N N . TYR A 1 101 ? -1.174 8.681 -10.161 1.00 93.19 101 TYR A N 1
ATOM 845 C CA . TYR A 1 101 ? -1.106 10.118 -9.940 1.00 93.19 101 TYR A CA 1
ATOM 846 C C . TYR A 1 101 ? -2.265 10.565 -9.047 1.00 93.19 101 TYR A C 1
ATOM 848 O O . TYR A 1 101 ? -3.406 10.712 -9.483 1.00 93.19 101 TYR A O 1
ATOM 856 N N . ILE A 1 102 ? -1.962 10.775 -7.767 1.00 94.00 102 ILE A N 1
ATOM 857 C CA . ILE A 1 102 ? -2.917 11.232 -6.759 1.00 94.00 102 ILE A CA 1
ATOM 858 C C . ILE A 1 102 ? -2.474 12.585 -6.218 1.00 94.00 102 ILE A C 1
ATOM 860 O O . ILE A 1 102 ? -1.298 12.840 -5.981 1.00 94.00 102 ILE A O 1
ATOM 864 N N . GLU A 1 103 ? -3.428 13.464 -5.938 1.00 94.38 103 GLU A N 1
ATOM 865 C CA . GLU A 1 103 ? -3.120 14.688 -5.212 1.00 94.38 103 GLU A CA 1
ATOM 866 C C . GLU A 1 103 ? -2.701 14.408 -3.761 1.00 94.38 103 GLU A C 1
ATOM 868 O O . GLU A 1 103 ? -3.418 13.745 -3.001 1.00 94.38 103 GLU A O 1
ATOM 873 N N . LYS A 1 104 ? -1.617 15.054 -3.308 1.00 95.12 104 LYS A N 1
ATOM 874 C CA . LYS A 1 104 ? -1.201 15.059 -1.890 1.00 95.12 104 LYS A CA 1
ATOM 875 C C . LYS A 1 104 ? -2.352 15.466 -0.952 1.00 95.12 104 LYS A C 1
ATOM 877 O O . LYS A 1 104 ? -2.461 14.944 0.157 1.00 95.12 104 LYS A O 1
ATOM 882 N N . SER A 1 105 ? -3.239 16.359 -1.406 1.00 95.81 105 SER A N 1
ATOM 883 C CA . SER A 1 105 ? -4.439 16.798 -0.678 1.00 95.81 105 SER A CA 1
ATOM 884 C C . SER A 1 105 ? -5.402 15.635 -0.382 1.00 95.81 105 SER A C 1
ATOM 886 O O . SER A 1 105 ? -5.930 15.527 0.726 1.00 95.81 105 SER A O 1
ATOM 888 N N . LYS A 1 106 ? -5.586 14.719 -1.343 1.00 95.69 106 LYS A N 1
ATOM 889 C CA . LYS A 1 106 ? -6.479 13.561 -1.238 1.00 95.69 106 LYS A CA 1
ATOM 890 C C . LYS A 1 106 ? -5.944 12.550 -0.227 1.00 95.69 106 LYS A C 1
ATOM 892 O O . LYS A 1 106 ? -6.714 12.089 0.608 1.00 95.69 106 LYS A O 1
ATOM 897 N N . ILE A 1 107 ? -4.631 12.301 -0.225 1.00 96.00 107 ILE A N 1
ATOM 898 C CA . ILE A 1 107 ? -3.973 11.458 0.789 1.00 96.00 107 ILE A CA 1
ATOM 899 C C . ILE A 1 107 ? -4.183 12.040 2.189 1.00 96.00 107 ILE A C 1
ATOM 901 O O . ILE A 1 107 ? -4.651 11.334 3.079 1.00 96.00 107 ILE A O 1
ATOM 905 N N . LYS A 1 108 ? -3.903 13.336 2.388 1.00 96.50 108 LYS A N 1
ATOM 906 C CA . LYS A 1 108 ? -4.095 13.995 3.693 1.00 96.50 108 LYS A CA 1
ATOM 907 C C . LYS A 1 108 ? -5.540 13.877 4.188 1.00 96.50 108 LYS A C 1
ATOM 909 O O . LYS A 1 108 ? -5.753 13.535 5.349 1.00 96.50 108 LYS A O 1
ATOM 914 N N . ARG A 1 109 ? -6.525 14.102 3.309 1.00 96.50 109 ARG A N 1
ATOM 915 C CA . ARG A 1 109 ? -7.954 13.946 3.638 1.00 96.50 109 ARG A CA 1
ATOM 916 C C . ARG A 1 109 ? -8.305 12.512 4.040 1.00 96.50 109 ARG A C 1
ATOM 918 O O . ARG A 1 109 ? -9.000 12.328 5.035 1.00 96.50 109 ARG A O 1
ATOM 925 N N . SER A 1 110 ? -7.809 11.513 3.311 1.00 95.19 110 SER A N 1
ATOM 926 C CA . SER A 1 110 ? -8.024 10.096 3.631 1.00 95.19 110 SER A CA 1
ATOM 927 C C . SER A 1 110 ? -7.422 9.697 4.978 1.00 95.19 110 SER A C 1
ATOM 929 O O . SER A 1 110 ? -8.116 9.101 5.800 1.00 95.19 110 SER A O 1
ATOM 931 N N . ILE A 1 111 ? -6.171 10.085 5.246 1.00 96.00 111 ILE A N 1
ATOM 932 C CA . ILE A 1 111 ? -5.502 9.814 6.528 1.00 96.00 111 ILE A CA 1
ATOM 933 C C . ILE A 1 111 ? -6.281 10.440 7.690 1.00 96.00 111 ILE A C 1
ATOM 935 O O . ILE A 1 111 ? -6.603 9.751 8.658 1.00 96.00 111 ILE A O 1
ATOM 939 N N . TYR A 1 112 ? -6.671 11.712 7.560 1.00 95.56 112 TYR A N 1
ATOM 940 C CA . TYR A 1 112 ? -7.481 12.394 8.569 1.00 95.56 112 TYR A CA 1
ATOM 941 C C . TYR A 1 112 ? -8.839 11.708 8.790 1.00 95.56 112 TYR A C 1
ATOM 943 O O . TYR A 1 112 ? -9.263 11.513 9.930 1.00 95.56 112 TYR A O 1
ATOM 951 N N . SER A 1 113 ? -9.520 11.310 7.710 1.00 93.00 113 SER A N 1
ATOM 952 C CA . SER A 1 113 ? -10.816 10.625 7.783 1.00 93.00 113 SER A CA 1
ATOM 953 C C . SER A 1 113 ? -10.724 9.320 8.575 1.00 93.00 113 SER A C 1
ATOM 955 O O . SER A 1 113 ? -11.569 9.057 9.432 1.00 93.00 113 SER A O 1
ATOM 957 N N . ILE A 1 114 ? -9.663 8.542 8.361 1.00 91.81 114 ILE A N 1
ATOM 958 C CA . ILE A 1 114 ? -9.444 7.277 9.066 1.00 91.81 114 ILE A CA 1
ATOM 959 C C . ILE A 1 114 ? -9.087 7.489 10.519 1.00 91.81 114 ILE A C 1
ATOM 961 O O . ILE A 1 114 ? -9.664 6.819 11.367 1.00 91.81 114 ILE A O 1
ATOM 965 N N . GLN A 1 115 ? -8.200 8.435 10.825 1.00 93.00 115 GLN A N 1
ATOM 966 C CA . GLN A 1 115 ? -7.891 8.780 12.211 1.00 93.00 115 GLN A CA 1
ATOM 967 C C . GLN A 1 115 ? -9.165 9.194 12.956 1.00 93.00 115 GLN A C 1
ATOM 969 O O . GLN A 1 115 ? -9.465 8.657 14.020 1.00 93.00 115 GLN A O 1
ATOM 974 N N . LYS A 1 116 ? -9.985 10.066 12.356 1.00 91.62 116 LYS A N 1
ATOM 975 C CA . LYS A 1 116 ? -11.274 10.472 12.929 1.00 91.62 116 LYS A CA 1
ATOM 976 C C . LYS A 1 116 ? -12.220 9.282 13.120 1.00 91.62 116 LYS A C 1
ATOM 978 O O . LYS A 1 116 ? -12.875 9.181 14.158 1.00 91.62 116 LYS A O 1
ATOM 983 N N . ASN A 1 117 ? -12.300 8.382 12.140 1.00 88.50 117 ASN A N 1
ATOM 984 C CA . ASN A 1 117 ? -13.145 7.195 12.229 1.00 88.50 117 ASN A CA 1
ATOM 985 C C . ASN A 1 117 ? -12.666 6.232 13.326 1.00 88.50 117 ASN A C 1
ATOM 987 O O . ASN A 1 117 ? -13.484 5.754 14.104 1.00 88.50 117 ASN A O 1
ATOM 991 N N . LEU A 1 118 ? -11.358 6.000 13.432 1.00 88.31 118 LEU A N 1
ATOM 992 C CA . LEU A 1 118 ? -10.745 5.165 14.464 1.00 88.31 118 LEU A CA 1
ATOM 993 C C . LEU A 1 118 ? -10.973 5.732 15.864 1.00 88.31 118 LEU A C 1
ATOM 995 O O . LEU A 1 118 ? -11.444 4.995 16.723 1.00 88.31 118 LEU A O 1
ATOM 999 N N . CYS A 1 119 ? -10.744 7.032 16.084 1.00 89.25 119 CYS A N 1
ATOM 1000 C CA . CYS A 1 119 ? -11.063 7.679 17.363 1.00 89.25 119 CYS A CA 1
ATOM 1001 C C . CYS A 1 119 ? -12.529 7.443 17.761 1.00 89.25 119 CYS A C 1
ATOM 1003 O O . CYS A 1 119 ? -12.822 7.081 18.898 1.00 89.25 119 CYS A O 1
ATOM 1005 N N . ARG A 1 120 ? -13.460 7.602 16.808 1.00 87.88 120 ARG A N 1
ATOM 1006 C CA . ARG A 1 120 ? -14.895 7.387 17.044 1.00 87.88 120 ARG A CA 1
ATOM 1007 C C . ARG A 1 120 ? -15.225 5.926 17.359 1.00 87.88 120 ARG A C 1
ATOM 1009 O O . ARG A 1 120 ? -16.030 5.675 18.246 1.00 87.88 120 ARG A O 1
ATOM 1016 N N . ILE A 1 121 ? -14.635 4.982 16.627 1.00 84.12 121 ILE A N 1
ATOM 1017 C CA . ILE A 1 121 ? -14.872 3.542 16.796 1.00 84.12 121 ILE A CA 1
ATOM 1018 C C . ILE A 1 121 ? -14.323 3.048 18.138 1.00 84.12 121 ILE A C 1
ATOM 1020 O O . ILE A 1 121 ? -14.996 2.301 18.845 1.00 84.12 121 ILE A O 1
ATOM 1024 N N . LEU A 1 122 ? -13.109 3.467 18.489 1.00 83.44 122 LEU A N 1
ATOM 1025 C CA . LEU A 1 122 ? -12.457 3.060 19.728 1.00 83.44 122 LEU A CA 1
ATOM 1026 C C . LEU A 1 122 ? -13.091 3.746 20.947 1.00 83.44 122 LEU A C 1
ATOM 1028 O O . LEU A 1 122 ? -13.101 3.173 22.033 1.00 83.44 122 LEU A O 1
ATOM 1032 N N . GLY A 1 123 ? -13.664 4.944 20.774 1.00 83.69 123 GLY A N 1
ATOM 1033 C CA . GLY A 1 123 ? -14.217 5.749 21.868 1.00 83.69 123 GLY A CA 1
ATOM 1034 C C . GLY A 1 123 ? -13.141 6.337 22.787 1.00 83.69 123 GLY A C 1
ATOM 1035 O O . GLY A 1 123 ? -13.457 6.826 23.865 1.00 83.69 123 GLY A O 1
ATOM 1036 N N . GLN A 1 124 ? -11.879 6.274 22.364 1.00 82.94 124 GLN A N 1
ATOM 1037 C CA . GLN A 1 124 ? -10.700 6.731 23.090 1.00 82.94 124 GLN A CA 1
ATOM 1038 C C . GLN A 1 124 ? -9.631 7.221 22.105 1.00 82.94 124 GLN A C 1
ATOM 1040 O O . GLN A 1 124 ? -9.808 7.149 20.884 1.00 82.94 124 GLN A O 1
ATOM 1045 N N . GLN A 1 125 ? -8.510 7.716 22.634 1.00 87.94 125 GLN A N 1
ATOM 1046 C CA . GLN A 1 125 ? -7.352 8.061 21.810 1.00 87.94 125 GLN A CA 1
ATOM 1047 C C . GLN A 1 125 ? -6.808 6.823 21.082 1.00 87.94 125 GLN A C 1
ATOM 1049 O O . GLN A 1 125 ? -6.860 5.706 21.595 1.00 87.94 125 GLN A O 1
ATOM 1054 N N . ILE A 1 126 ? -6.283 7.027 19.873 1.00 89.44 126 ILE A N 1
ATOM 1055 C CA . ILE A 1 126 ? -5.689 5.952 19.074 1.00 89.44 126 ILE A CA 1
ATOM 1056 C C . ILE A 1 126 ? -4.423 5.443 19.789 1.00 89.44 126 ILE A C 1
ATOM 1058 O O . ILE A 1 126 ? -3.534 6.254 20.057 1.00 89.44 126 ILE A O 1
ATOM 1062 N N . PRO A 1 127 ? -4.302 4.129 20.059 1.00 90.69 127 PRO A N 1
ATOM 1063 C CA . PRO A 1 127 ? -3.083 3.541 20.612 1.00 90.69 127 PRO A CA 1
ATOM 1064 C C . PRO A 1 127 ? -1.837 3.841 19.762 1.00 90.69 127 PRO A C 1
ATOM 1066 O O . PRO A 1 127 ? -1.922 3.856 18.531 1.00 90.69 127 PRO A O 1
ATOM 1069 N N . SER A 1 128 ? -0.670 4.011 20.401 1.00 91.25 128 SER A N 1
ATOM 1070 C CA . SER A 1 128 ? 0.597 4.335 19.709 1.00 91.25 128 SER A CA 1
ATOM 1071 C C . SER A 1 128 ? 0.913 3.411 18.524 1.00 91.25 128 SER A C 1
ATOM 1073 O O . SER A 1 128 ? 1.149 3.937 17.437 1.00 91.25 128 SER A O 1
ATOM 1075 N N . PRO A 1 129 ? 0.798 2.068 18.643 1.00 89.56 129 PRO A N 1
ATOM 1076 C CA . PRO A 1 129 ? 1.131 1.169 17.533 1.00 89.56 129 PRO A CA 1
ATOM 1077 C C . PRO A 1 129 ? 0.283 1.411 16.274 1.00 89.56 129 PRO A C 1
ATOM 1079 O O . PRO A 1 129 ? 0.777 1.357 15.147 1.00 89.56 129 PRO A O 1
ATOM 1082 N N . ILE A 1 130 ? -0.998 1.746 16.456 1.00 92.12 130 ILE A N 1
ATOM 1083 C CA . ILE A 1 130 ? -1.906 2.082 15.353 1.00 92.12 130 ILE A CA 1
ATOM 1084 C C . ILE A 1 130 ? -1.514 3.431 14.744 1.00 92.12 130 ILE A C 1
ATOM 1086 O O . ILE A 1 130 ? -1.485 3.574 13.521 1.00 92.12 130 ILE A O 1
ATOM 1090 N N . LYS A 1 131 ? -1.208 4.425 15.585 1.00 94.25 131 LYS A N 1
ATOM 1091 C CA . LYS A 1 131 ? -0.805 5.761 15.136 1.00 94.25 131 LYS A CA 1
ATOM 1092 C C . LYS A 1 131 ? 0.471 5.704 14.291 1.00 94.25 131 LYS A C 1
ATOM 1094 O O . LYS A 1 131 ? 0.470 6.231 13.181 1.00 94.25 131 LYS A O 1
ATOM 1099 N N . GLU A 1 132 ? 1.491 4.990 14.755 1.00 95.75 132 GLU A N 1
ATOM 1100 C CA . GLU A 1 132 ? 2.752 4.770 14.033 1.00 95.75 132 GLU A CA 1
ATOM 1101 C C . GLU A 1 132 ? 2.516 4.106 12.669 1.00 95.75 132 GLU A C 1
ATOM 1103 O O . GLU A 1 132 ? 3.083 4.519 11.657 1.00 95.75 132 GLU A O 1
ATOM 1108 N N . LYS A 1 133 ? 1.613 3.119 12.593 1.00 96.31 133 LYS A N 1
ATOM 1109 C CA . LYS A 1 133 ? 1.252 2.478 11.319 1.00 96.31 133 LYS A CA 1
ATOM 1110 C C . LYS A 1 133 ? 0.534 3.419 10.356 1.00 96.31 133 LYS A C 1
ATOM 1112 O O . LYS A 1 133 ? 0.743 3.287 9.152 1.00 96.31 133 LYS A O 1
ATOM 1117 N N . ILE A 1 134 ? -0.295 4.342 10.848 1.00 96.12 134 ILE A N 1
ATOM 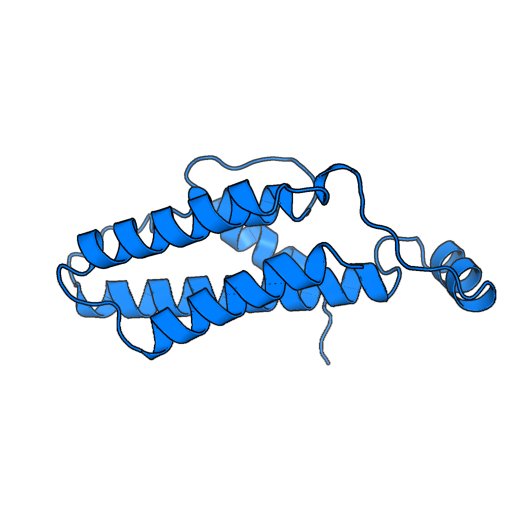1118 C CA . ILE A 1 134 ? -0.952 5.369 10.021 1.00 96.12 134 ILE A CA 1
ATOM 1119 C C . ILE A 1 134 ? 0.072 6.388 9.509 1.00 96.12 134 ILE A C 1
ATOM 1121 O O . ILE A 1 134 ? 0.007 6.795 8.349 1.00 96.12 134 ILE A O 1
ATOM 1125 N N . GLU A 1 135 ? 1.022 6.789 10.351 1.00 96.44 135 GLU A N 1
ATOM 1126 C CA . GLU A 1 135 ? 2.114 7.687 9.964 1.00 96.44 135 GLU A CA 1
ATOM 1127 C C . GLU A 1 135 ? 3.004 7.035 8.901 1.00 96.44 135 GLU A C 1
ATOM 1129 O O . GLU A 1 135 ? 3.251 7.633 7.851 1.00 96.44 135 GLU A O 1
ATOM 1134 N N . LEU A 1 136 ? 3.384 5.768 9.100 1.00 97.38 136 LEU A N 1
ATOM 1135 C CA . LEU A 1 136 ? 4.096 4.982 8.095 1.00 97.38 136 LEU A CA 1
ATOM 1136 C C . LEU A 1 136 ? 3.298 4.894 6.790 1.00 97.38 136 LEU A C 1
ATOM 1138 O O . LEU A 1 136 ? 3.852 5.129 5.719 1.00 97.38 136 LEU A O 1
ATOM 1142 N N . LEU A 1 137 ? 1.995 4.620 6.867 1.00 96.56 137 LEU A N 1
ATOM 1143 C CA . LEU A 1 137 ? 1.122 4.542 5.697 1.00 96.56 137 LEU A CA 1
ATOM 1144 C C . LEU A 1 137 ? 1.130 5.845 4.895 1.00 96.56 137 LEU A C 1
ATOM 1146 O O . LEU A 1 137 ? 1.221 5.826 3.667 1.00 96.56 137 LEU A O 1
ATOM 1150 N N . GLN A 1 138 ? 1.072 6.984 5.584 1.00 96.44 138 GLN A N 1
ATOM 1151 C CA . GLN A 1 138 ? 1.144 8.298 4.959 1.00 96.44 138 GLN A CA 1
ATOM 1152 C C . GLN A 1 138 ? 2.499 8.534 4.276 1.00 96.44 138 GLN A C 1
ATOM 1154 O O . GLN A 1 138 ? 2.530 8.986 3.129 1.00 96.44 138 GLN A O 1
ATOM 1159 N N . 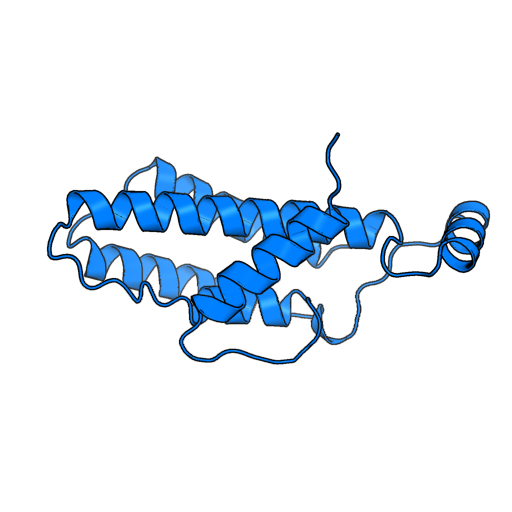VAL A 1 139 ? 3.606 8.200 4.943 1.00 96.88 139 VAL A N 1
ATOM 1160 C CA . VAL A 1 139 ? 4.956 8.294 4.361 1.00 96.88 139 VAL A CA 1
ATOM 1161 C C . VAL A 1 139 ? 5.075 7.404 3.122 1.00 96.88 139 VAL A C 1
ATOM 1163 O O . VAL A 1 139 ? 5.578 7.843 2.087 1.00 96.88 139 VAL A O 1
ATOM 1166 N N . LEU A 1 140 ? 4.568 6.172 3.180 1.00 96.25 140 LEU A N 1
ATOM 1167 C CA . LEU A 1 140 ? 4.589 5.243 2.051 1.00 96.25 140 LEU A CA 1
ATOM 1168 C C . LEU A 1 140 ? 3.758 5.751 0.870 1.00 96.25 140 LEU A C 1
ATOM 1170 O O . LEU A 1 140 ? 4.221 5.685 -0.265 1.00 96.25 140 LEU A O 1
ATOM 1174 N N . LEU A 1 141 ? 2.572 6.310 1.121 1.00 95.31 141 LEU A N 1
ATOM 1175 C CA . LEU A 1 141 ? 1.746 6.919 0.077 1.00 95.31 141 LEU A CA 1
ATOM 1176 C C . LEU A 1 141 ? 2.435 8.120 -0.576 1.00 95.31 141 LEU A C 1
ATOM 1178 O O . LEU A 1 141 ? 2.379 8.251 -1.794 1.00 95.31 141 LEU A O 1
ATOM 1182 N N . PHE A 1 142 ? 3.101 8.980 0.201 1.00 94.62 142 PHE A N 1
ATOM 1183 C CA . PHE A 1 142 ? 3.836 10.109 -0.370 1.00 94.62 142 PHE A CA 1
ATOM 1184 C C . PHE A 1 142 ? 5.042 9.664 -1.190 1.00 94.62 142 PHE A C 1
ATOM 1186 O O . PHE A 1 142 ? 5.172 10.062 -2.342 1.00 94.62 142 PHE A O 1
ATOM 1193 N N . THR A 1 143 ? 5.871 8.782 -0.637 1.00 92.56 143 THR A N 1
ATOM 1194 C CA . THR A 1 143 ? 7.079 8.297 -1.321 1.00 92.56 143 THR A CA 1
ATOM 1195 C C . THR A 1 143 ? 6.774 7.463 -2.562 1.0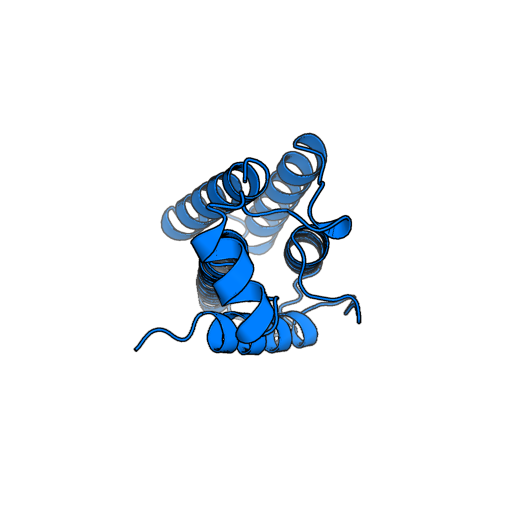0 92.56 143 THR A C 1
ATOM 1197 O O . THR A 1 143 ? 7.588 7.423 -3.478 1.00 92.56 143 THR A O 1
ATOM 1200 N N . ALA A 1 144 ? 5.611 6.811 -2.629 1.00 91.31 144 ALA A N 1
ATOM 1201 C CA . ALA A 1 144 ? 5.196 6.073 -3.817 1.00 91.31 144 ALA A CA 1
ATOM 1202 C C . ALA A 1 144 ? 4.790 6.978 -4.995 1.00 91.31 144 ALA A C 1
ATOM 1204 O O . ALA A 1 144 ? 4.759 6.495 -6.123 1.00 91.31 144 ALA A O 1
ATOM 1205 N N . MET A 1 145 ? 4.489 8.260 -4.758 1.00 89.31 145 MET A N 1
ATOM 1206 C CA . MET A 1 145 ? 4.180 9.222 -5.827 1.00 89.31 145 MET A CA 1
ATOM 1207 C C . MET A 1 145 ? 5.424 9.891 -6.419 1.00 89.31 145 MET A C 1
ATOM 1209 O O . MET A 1 145 ? 5.337 10.461 -7.501 1.00 89.31 145 MET A O 1
ATOM 1213 N N . ASP A 1 146 ? 6.558 9.827 -5.722 1.00 84.75 146 ASP A N 1
ATOM 1214 C CA . ASP A 1 146 ? 7.813 10.475 -6.117 1.00 84.75 146 ASP A CA 1
ATOM 1215 C C . ASP A 1 146 ? 8.764 9.489 -6.850 1.00 84.75 146 ASP A C 1
ATOM 1217 O O . ASP A 1 146 ? 9.985 9.642 -6.790 1.00 84.75 146 ASP A O 1
ATOM 1221 N N . ILE A 1 147 ? 8.211 8.444 -7.491 1.00 81.75 147 ILE A N 1
ATOM 1222 C CA . ILE A 1 147 ? 8.953 7.423 -8.264 1.00 81.75 147 ILE A CA 1
ATOM 1223 C C . ILE A 1 147 ? 9.267 7.910 -9.682 1.00 81.75 147 ILE A C 1
ATOM 1225 O O . ILE A 1 147 ? 8.349 8.452 -10.337 1.00 81.75 147 ILE A O 1
#

Organism: Micrurus corallinus (NCBI:txid54390)

pLDDT: mean 89.74, std 10.4, range [44.19, 97.38]

Sequence (147 aa):
MDCHLLRCKVLELIFQHNCSKPTKEPLSLTKILHFLNHVSLQLTYQDREKLWQRWDEILHQMNLLLLSYRTIVLGHLRDSVYERIRLIIKAAKPKLQSNDYIEKSKIKRSIYSIQKNLCRILGQQIPSPIKEKIELLQVLLFTAMDI

Secondary structure (DSSP, 8-state):
---HHHHHHHHHHHHHHTBSS---SPS-HHHHHHHHHHB--------HHHHHHHHHHHHHHHHHHHHHHHHHHHTTTTS-HHHHHHHHHTTPPP---GGG---HHHHHHHHHHHHHHHHHHHTSPPPHHHHHHHHHHHHHHHHHH--

Radius of gyration: 16.49 Å; chains: 1; bounding box: 40×32×45 Å

Foldseek 3Di:
DDPLVVLLVVLLVVLQVQFPDHDPDPDELLNLLNSLQGGHPPDDDPDLVVVLVVLLVNLVSSLSNLVSVLVCQQQVVVDDPVVSVVCVVVVNGRDHDPSHDDDLVSLVVSLVVVLVVQCVSNVHHRDPSSVVSSVSSSVSSVVSNVD

InterPro domains:
  IPR052119 Elongin BC-PRC2 Interaction & Viral Restriction [PTHR23187] (1-146)